Protein AF-K1Q819-F1 (afdb_monomer_lite)

Structure (mmCIF, N/CA/C/O backbone):
data_AF-K1Q819-F1
#
_entry.id   AF-K1Q819-F1
#
loop_
_atom_site.group_PDB
_atom_site.id
_atom_site.type_symbol
_atom_site.label_atom_id
_atom_site.label_alt_id
_atom_site.label_comp_id
_atom_site.label_asym_id
_atom_site.label_entity_id
_atom_site.label_seq_id
_atom_site.pdbx_PDB_ins_code
_atom_site.Cartn_x
_atom_site.Cartn_y
_atom_site.Cartn_z
_atom_site.occupancy
_atom_site.B_iso_or_equiv
_atom_site.auth_seq_id
_atom_site.auth_comp_id
_atom_site.auth_asym_id
_atom_site.auth_atom_id
_atom_site.pdbx_PDB_model_num
ATOM 1 N N . MET A 1 1 ? -21.570 -20.224 3.141 1.00 32.53 1 MET A N 1
ATOM 2 C CA . MET A 1 1 ? -20.366 -19.975 3.961 1.00 32.53 1 MET A CA 1
ATOM 3 C C . MET A 1 1 ? -19.353 -19.250 3.081 1.00 32.53 1 MET A C 1
ATOM 5 O O . MET A 1 1 ? -18.627 -19.887 2.334 1.00 32.53 1 MET A O 1
ATOM 9 N N . SER A 1 2 ? -19.405 -17.920 3.034 1.00 40.06 2 SER A N 1
ATOM 10 C CA . SER A 1 2 ? -18.446 -17.111 2.271 1.00 40.06 2 SER A CA 1
ATOM 11 C C 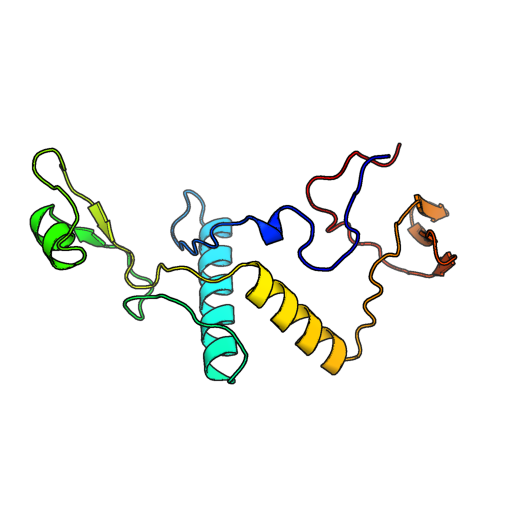. SER A 1 2 ? -17.169 -16.970 3.098 1.00 40.06 2 SER A C 1
ATOM 13 O O . SER A 1 2 ? -17.185 -16.316 4.138 1.00 40.06 2 SER A O 1
ATOM 15 N N . LEU A 1 3 ? -16.089 -17.619 2.665 1.00 41.09 3 LEU A N 1
ATOM 16 C CA . LEU A 1 3 ? -14.753 -17.503 3.254 1.00 41.09 3 LEU A CA 1
ATOM 17 C C . LEU A 1 3 ? -14.183 -16.106 2.959 1.00 41.09 3 LEU A C 1
ATOM 19 O O . LEU A 1 3 ? -13.403 -15.932 2.029 1.00 41.09 3 LEU A O 1
ATOM 23 N N . VAL A 1 4 ? -14.593 -15.093 3.724 1.00 54.72 4 VAL A N 1
ATOM 24 C CA . VAL A 1 4 ? -13.872 -13.814 3.758 1.00 54.72 4 VAL A CA 1
ATOM 25 C C . VAL A 1 4 ? -12.672 -14.012 4.681 1.00 54.72 4 VAL A C 1
ATOM 27 O O . VAL A 1 4 ? -12.824 -14.253 5.878 1.00 54.72 4 VAL A O 1
ATOM 30 N N . CYS A 1 5 ? -11.469 -13.988 4.112 1.00 54.53 5 CYS A N 1
ATOM 31 C CA . CYS A 1 5 ? -10.235 -14.138 4.870 1.00 54.53 5 CYS A CA 1
ATOM 32 C C . CYS A 1 5 ? -9.902 -12.814 5.570 1.00 54.53 5 CYS A C 1
ATOM 34 O O . CYS A 1 5 ? -9.326 -11.916 4.966 1.00 54.53 5 CYS A O 1
ATOM 36 N N . PHE A 1 6 ? -10.236 -12.692 6.855 1.00 72.88 6 PHE A N 1
ATOM 37 C CA . PHE A 1 6 ? -9.864 -11.545 7.698 1.00 72.88 6 PHE A CA 1
ATOM 38 C C . PHE A 1 6 ? -8.376 -11.566 8.111 1.00 72.88 6 PHE A C 1
ATOM 40 O O . PHE A 1 6 ? -8.042 -11.321 9.269 1.00 72.88 6 PHE A O 1
ATOM 47 N N . ARG A 1 7 ? -7.468 -11.917 7.199 1.00 84.44 7 ARG A N 1
ATOM 48 C CA . ARG A 1 7 ? -6.018 -11.808 7.413 1.00 84.44 7 ARG A CA 1
ATOM 49 C C . ARG A 1 7 ? -5.456 -10.600 6.683 1.00 84.44 7 ARG A C 1
ATOM 51 O O . ARG A 1 7 ? -6.023 -10.155 5.682 1.00 84.44 7 ARG A O 1
ATOM 58 N N . LEU A 1 8 ? -4.312 -10.112 7.155 1.00 88.06 8 LEU A N 1
ATOM 59 C CA . LEU A 1 8 ? -3.518 -9.132 6.428 1.00 88.06 8 LEU A CA 1
ATOM 60 C C . LEU A 1 8 ? -3.293 -9.620 5.000 1.00 88.06 8 LEU A C 1
ATOM 62 O O . LEU A 1 8 ? -3.076 -10.807 4.760 1.00 88.06 8 LEU A O 1
ATOM 66 N N . THR A 1 9 ? -3.366 -8.684 4.058 1.00 89.06 9 THR A N 1
ATOM 67 C CA . THR A 1 9 ? -3.268 -8.908 2.608 1.00 89.06 9 THR A CA 1
ATOM 68 C C . THR A 1 9 ? -4.439 -9.663 1.970 1.00 89.06 9 THR A C 1
ATOM 70 O O . THR A 1 9 ? -4.588 -9.553 0.763 1.00 89.06 9 THR A O 1
ATOM 73 N N . GLY A 1 10 ? -5.342 -10.307 2.724 1.00 86.88 10 GLY A N 1
ATOM 74 C CA . GLY A 1 10 ? -6.399 -11.196 2.203 1.00 86.88 10 GLY A CA 1
ATOM 75 C C . GLY A 1 10 ? -7.512 -10.555 1.355 1.00 86.88 10 GLY A C 1
ATOM 76 O O . GLY A 1 10 ? -8.444 -11.252 0.958 1.00 86.88 10 GLY A O 1
ATOM 77 N N . GLY A 1 11 ? -7.436 -9.247 1.096 1.00 88.38 11 GLY A N 1
ATOM 78 C CA . GLY A 1 11 ? -8.312 -8.517 0.178 1.00 88.38 11 GLY A CA 1
ATOM 79 C C . GLY A 1 11 ? -7.701 -8.364 -1.218 1.00 88.38 11 GLY A C 1
ATOM 80 O O . GLY A 1 11 ? -6.941 -9.212 -1.682 1.00 88.38 11 GLY A O 1
ATOM 81 N N . THR A 1 12 ? -7.993 -7.242 -1.883 1.00 90.12 12 THR A N 1
ATOM 82 C CA . THR A 1 12 ? -7.483 -6.975 -3.240 1.00 90.12 12 THR A CA 1
ATOM 83 C C . THR A 1 12 ? -5.963 -6.858 -3.313 1.00 90.12 12 THR A C 1
ATOM 85 O O . THR A 1 12 ? -5.376 -7.101 -4.362 1.00 90.12 12 THR A O 1
ATOM 88 N N . THR A 1 13 ? -5.317 -6.524 -2.194 1.00 91.38 13 THR A N 1
ATOM 89 C CA . THR A 1 13 ? -3.857 -6.469 -2.067 1.00 91.38 13 THR A CA 1
ATOM 90 C C . THR A 1 13 ? -3.192 -7.803 -2.410 1.00 91.38 13 THR A C 1
ATOM 92 O O . THR A 1 13 ? -2.163 -7.783 -3.075 1.00 91.38 13 THR A O 1
ATOM 95 N N . TRP A 1 14 ? -3.772 -8.949 -2.019 1.00 89.06 14 TRP A N 1
ATOM 96 C CA . TRP A 1 14 ? -3.195 -10.278 -2.276 1.00 89.06 14 TRP A CA 1
ATOM 97 C C . TRP A 1 14 ? -2.941 -10.537 -3.760 1.00 89.06 14 TRP A C 1
ATOM 99 O O . TRP A 1 14 ? -1.912 -11.088 -4.135 1.00 89.06 14 TRP A O 1
ATOM 109 N N . HIS A 1 15 ? -3.895 -10.142 -4.602 1.00 88.25 15 HIS A N 1
ATOM 110 C CA . HIS A 1 15 ? -3.881 -10.437 -6.032 1.00 88.25 15 HIS A CA 1
ATOM 111 C C . HIS A 1 15 ? -3.470 -9.227 -6.887 1.00 88.25 15 HIS A C 1
ATOM 113 O O . HIS A 1 15 ? -3.686 -9.227 -8.101 1.00 88.25 15 HIS A O 1
ATOM 119 N N . ALA A 1 16 ? -2.952 -8.158 -6.277 1.00 90.19 16 ALA A N 1
ATOM 120 C CA . ALA A 1 16 ? -2.497 -6.990 -7.015 1.00 90.19 16 ALA A CA 1
ATOM 121 C C . ALA A 1 16 ? -1.160 -7.291 -7.709 1.00 90.19 16 ALA A C 1
ATOM 123 O O . ALA A 1 16 ? -0.222 -7.763 -7.075 1.00 90.19 16 ALA A O 1
ATOM 124 N N . ALA A 1 17 ? -1.057 -6.955 -8.999 1.00 88.69 17 ALA A N 1
ATOM 125 C CA . ALA A 1 17 ? 0.178 -7.119 -9.775 1.00 88.69 17 ALA A CA 1
ATOM 126 C C . ALA A 1 17 ? 1.323 -6.201 -9.302 1.00 88.69 17 ALA A C 1
ATOM 128 O O . ALA A 1 17 ? 2.471 -6.424 -9.666 1.00 88.69 17 ALA A O 1
ATOM 129 N N . GLY A 1 18 ? 1.001 -5.168 -8.512 1.00 89.06 18 GLY A N 1
ATOM 130 C CA . GLY A 1 18 ? 1.988 -4.346 -7.813 1.00 89.06 18 GLY A CA 1
ATOM 131 C C . GLY A 1 18 ? 2.807 -3.406 -8.699 1.00 89.06 18 GLY A C 1
ATOM 132 O O . GLY A 1 18 ? 3.934 -3.061 -8.359 1.00 89.06 18 GLY A O 1
ATOM 133 N N . LEU A 1 19 ? 2.236 -2.972 -9.826 1.00 91.50 19 LEU A N 1
ATOM 134 C CA . LEU A 1 19 ? 2.835 -1.948 -10.681 1.00 91.50 19 LEU A CA 1
ATOM 135 C C . LEU A 1 19 ? 2.857 -0.595 -9.962 1.00 91.50 19 LEU A C 1
ATOM 137 O O . LEU A 1 19 ? 1.821 -0.113 -9.498 1.00 91.50 19 LEU A O 1
ATOM 141 N N . ILE A 1 20 ? 4.030 0.029 -9.924 1.00 90.19 20 ILE A N 1
ATOM 142 C CA . ILE A 1 20 ? 4.255 1.360 -9.366 1.00 90.19 20 ILE A CA 1
ATOM 143 C C . ILE A 1 20 ? 4.624 2.288 -10.513 1.00 90.19 20 ILE A C 1
ATOM 145 O O . ILE A 1 20 ? 5.709 2.193 -11.081 1.00 90.19 20 ILE A O 1
ATOM 149 N N . THR A 1 21 ? 3.697 3.180 -10.850 1.00 89.31 21 THR A N 1
ATOM 150 C CA . THR A 1 21 ? 3.856 4.130 -11.955 1.00 89.31 21 THR A CA 1
ATOM 151 C C . THR A 1 21 ? 3.581 5.546 -11.481 1.00 89.31 21 THR A C 1
ATOM 153 O O . THR A 1 21 ? 2.553 5.775 -10.834 1.00 89.31 21 THR A O 1
ATOM 156 N N . GLN A 1 22 ? 4.444 6.493 -11.823 1.00 87.19 22 GLN A N 1
ATOM 157 C CA . GLN A 1 22 ? 4.415 7.833 -11.231 1.00 87.19 22 GLN A CA 1
ATOM 158 C C . GLN A 1 22 ? 3.493 8.819 -11.951 1.00 87.19 22 GLN A C 1
ATOM 160 O O . GLN A 1 22 ? 2.922 9.697 -11.305 1.00 87.19 22 GLN A O 1
ATOM 165 N N . ALA A 1 23 ? 3.341 8.693 -13.270 1.00 85.81 23 ALA A N 1
ATOM 166 C CA . ALA A 1 23 ? 2.545 9.632 -14.054 1.00 85.81 23 ALA A CA 1
ATOM 167 C C . ALA A 1 23 ? 1.038 9.369 -13.908 1.00 85.81 23 ALA A C 1
ATOM 169 O O . ALA A 1 23 ? 0.560 8.234 -14.043 1.00 85.81 23 ALA A O 1
ATOM 170 N N . ARG A 1 24 ? 0.286 10.437 -13.629 1.00 89.00 24 ARG A N 1
ATOM 171 C CA . ARG A 1 24 ? -1.181 10.467 -13.572 1.00 89.00 24 ARG A CA 1
ATOM 172 C C . ARG A 1 24 ? -1.686 11.738 -14.247 1.00 89.00 24 ARG A C 1
ATOM 174 O O . ARG A 1 24 ? -0.953 12.718 -14.346 1.00 89.00 24 ARG A O 1
ATOM 181 N N . ASP A 1 25 ? -2.951 11.726 -14.654 1.00 88.06 25 ASP A N 1
ATOM 182 C CA . ASP A 1 25 ? -3.575 12.852 -15.361 1.00 88.06 25 ASP A CA 1
ATOM 183 C C . ASP A 1 25 ? -3.743 14.100 -14.471 1.00 88.06 25 ASP A C 1
ATOM 185 O O . ASP A 1 25 ? -3.936 15.207 -14.972 1.00 88.06 25 ASP A O 1
ATOM 189 N N . ASP A 1 26 ? -3.645 13.940 -13.146 1.00 91.25 26 ASP A N 1
ATOM 190 C CA . ASP A 1 26 ? -3.719 15.020 -12.168 1.00 91.25 26 ASP A CA 1
ATOM 191 C C . ASP A 1 26 ? -2.471 15.111 -11.267 1.00 91.25 26 ASP A C 1
ATOM 193 O O . ASP A 1 26 ? -1.793 14.125 -10.947 1.00 91.25 26 ASP A O 1
ATOM 197 N N . LEU A 1 27 ? -2.169 16.341 -10.837 1.00 89.88 27 LEU A N 1
ATOM 198 C CA . LEU A 1 27 ? -1.005 16.642 -10.001 1.00 89.88 27 LEU A CA 1
ATOM 199 C C . LEU A 1 27 ? -1.075 16.007 -8.599 1.00 89.88 27 LEU A C 1
ATOM 201 O O . LEU A 1 27 ? -0.047 15.481 -8.164 1.00 89.88 27 LEU A O 1
ATOM 205 N N . PRO A 1 28 ? -2.206 16.047 -7.862 1.00 94.06 28 PRO A N 1
ATOM 206 C CA . PRO A 1 28 ? -2.299 15.391 -6.559 1.00 94.06 28 PRO A CA 1
ATOM 207 C C . PRO A 1 28 ? -1.980 13.895 -6.603 1.00 94.06 28 PRO A C 1
ATOM 209 O O . PRO A 1 28 ? -1.149 13.433 -5.817 1.00 94.06 28 PRO A O 1
ATOM 212 N N . THR A 1 29 ? -2.568 13.146 -7.536 1.00 91.50 29 THR A N 1
ATOM 213 C CA . THR A 1 29 ? -2.310 11.707 -7.653 1.00 91.50 29 THR A CA 1
ATOM 214 C C . THR A 1 29 ? -0.876 11.453 -8.106 1.00 91.50 29 THR A C 1
ATOM 216 O O . THR A 1 29 ? -0.220 10.579 -7.546 1.00 91.50 29 THR A O 1
ATOM 219 N N . SER A 1 30 ? -0.335 12.252 -9.033 1.00 89.44 30 SER A N 1
ATOM 220 C CA . SER A 1 30 ? 1.076 12.141 -9.438 1.00 89.44 30 SER A CA 1
ATOM 221 C C . SER A 1 30 ? 2.033 12.329 -8.254 1.00 89.44 30 SER A C 1
ATOM 223 O O . SER A 1 30 ? 2.946 11.529 -8.056 1.00 89.44 30 SER A O 1
ATOM 225 N N . LYS A 1 31 ? 1.795 13.340 -7.404 1.00 91.38 31 LYS A N 1
ATOM 226 C CA . LYS A 1 31 ? 2.589 13.563 -6.181 1.00 91.38 31 LYS A CA 1
ATOM 227 C C . LYS A 1 31 ? 2.474 12.401 -5.200 1.00 91.38 31 LYS A C 1
ATOM 229 O O . LYS A 1 31 ? 3.477 12.021 -4.602 1.00 91.38 31 LYS A O 1
ATOM 234 N N . LEU A 1 32 ? 1.277 11.832 -5.044 1.00 94.00 32 LEU A N 1
ATOM 235 C CA . LEU A 1 32 ? 1.071 10.658 -4.199 1.00 94.00 32 LEU A CA 1
ATOM 236 C C . LEU A 1 32 ? 1.872 9.457 -4.716 1.00 94.00 32 LEU A C 1
ATOM 238 O O . LEU A 1 32 ? 2.550 8.809 -3.927 1.00 94.00 32 LEU A O 1
ATOM 242 N N . MET A 1 33 ? 1.852 9.190 -6.026 1.00 91.44 33 MET A N 1
ATOM 243 C CA . MET A 1 33 ? 2.605 8.074 -6.610 1.00 91.44 33 MET A CA 1
ATOM 244 C C . MET A 1 33 ? 4.123 8.269 -6.472 1.00 91.44 33 MET A C 1
ATOM 246 O O . MET A 1 33 ? 4.826 7.327 -6.112 1.00 91.44 33 MET A O 1
ATOM 250 N N . GLN A 1 34 ? 4.628 9.488 -6.701 1.00 89.44 34 GLN A N 1
ATOM 251 C CA . GLN A 1 34 ? 6.046 9.823 -6.501 1.00 89.44 34 GLN A CA 1
ATOM 252 C C . GLN A 1 34 ? 6.471 9.649 -5.038 1.00 89.44 34 GLN A C 1
ATOM 254 O O . GLN A 1 34 ? 7.535 9.096 -4.764 1.00 89.44 34 GLN A O 1
ATOM 259 N N . TYR A 1 35 ? 5.628 10.079 -4.094 1.00 92.56 35 TYR A N 1
ATOM 260 C CA . TYR A 1 35 ? 5.869 9.867 -2.669 1.00 92.56 35 TYR A CA 1
ATOM 261 C C . TYR A 1 35 ? 5.892 8.378 -2.314 1.00 92.56 35 TYR A C 1
ATOM 263 O O . TYR A 1 35 ? 6.834 7.932 -1.666 1.00 92.56 35 TYR A O 1
ATOM 271 N N . SER A 1 36 ? 4.895 7.603 -2.757 1.00 92.25 36 SER A N 1
ATOM 272 C CA . SER A 1 36 ? 4.827 6.161 -2.497 1.00 92.25 36 SER A CA 1
ATOM 273 C C . SER A 1 36 ? 6.050 5.431 -3.034 1.00 92.25 36 SER A C 1
ATOM 275 O O . SER A 1 36 ? 6.623 4.616 -2.321 1.00 92.25 36 SER A O 1
ATOM 277 N N . ARG A 1 37 ? 6.486 5.761 -4.254 1.00 89.62 37 ARG A N 1
ATOM 278 C CA . ARG A 1 37 ? 7.711 5.210 -4.827 1.00 89.62 37 ARG A CA 1
ATOM 279 C C . ARG A 1 37 ? 8.918 5.498 -3.938 1.00 89.62 37 ARG A C 1
ATOM 281 O O . ARG A 1 37 ? 9.595 4.560 -3.537 1.00 89.62 37 ARG A O 1
ATOM 288 N N . LYS A 1 38 ? 9.160 6.775 -3.621 1.00 89.75 38 LYS A N 1
ATOM 289 C CA . LYS A 1 38 ? 10.304 7.174 -2.795 1.00 89.75 38 LYS A CA 1
ATOM 290 C C . LYS A 1 38 ? 10.283 6.467 -1.440 1.00 89.75 38 LYS A C 1
ATOM 292 O O . LYS A 1 38 ? 11.302 5.965 -0.995 1.00 89.75 38 LYS A O 1
ATOM 297 N N . LEU A 1 39 ? 9.109 6.379 -0.815 1.00 92.00 39 LEU A N 1
ATOM 298 C CA . LEU A 1 39 ? 8.936 5.663 0.444 1.00 92.00 39 LEU A CA 1
ATOM 299 C C . LEU A 1 39 ? 9.329 4.184 0.323 1.00 92.00 39 LEU A C 1
ATOM 301 O O . LEU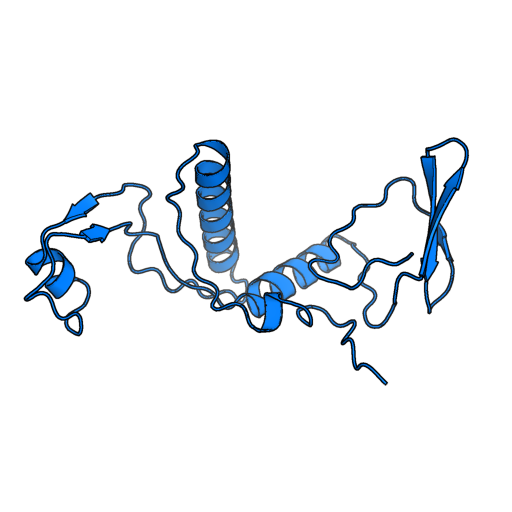 A 1 39 ? 9.954 3.652 1.231 1.00 92.00 39 LEU A O 1
ATOM 305 N N . TYR A 1 40 ? 8.969 3.507 -0.767 1.00 91.81 40 TYR A N 1
ATOM 306 C CA . TYR A 1 40 ? 9.343 2.105 -0.963 1.00 91.81 40 TYR A CA 1
ATOM 307 C C . TYR A 1 40 ? 10.841 1.930 -1.226 1.00 91.81 40 TYR A C 1
ATOM 309 O O . TYR A 1 40 ? 11.419 0.987 -0.695 1.00 91.81 40 TYR A O 1
ATOM 317 N N . GLU A 1 41 ? 11.464 2.847 -1.973 1.00 88.62 41 GLU A N 1
ATOM 318 C CA . GLU A 1 41 ? 12.921 2.881 -2.170 1.00 88.62 41 GLU A CA 1
ATOM 319 C C . GLU A 1 41 ? 13.661 3.091 -0.836 1.00 88.62 41 GLU A C 1
ATOM 321 O O . GLU A 1 41 ? 14.610 2.367 -0.543 1.00 88.62 41 GLU A O 1
ATOM 326 N N . ASP A 1 42 ? 13.196 4.027 -0.001 1.00 90.50 42 ASP A N 1
ATOM 327 C CA . ASP A 1 42 ? 13.779 4.300 1.318 1.00 90.50 42 ASP A CA 1
ATOM 328 C C . ASP A 1 42 ? 13.650 3.068 2.243 1.00 90.50 42 ASP A C 1
ATOM 330 O O . ASP A 1 42 ? 14.611 2.678 2.902 1.00 90.50 42 ASP A O 1
ATOM 334 N N . LEU A 1 43 ? 12.493 2.391 2.246 1.00 91.25 43 LEU A N 1
ATOM 335 C CA . LEU A 1 43 ? 12.285 1.174 3.043 1.00 91.25 43 LEU A CA 1
ATOM 336 C C . LEU A 1 43 ? 13.166 0.001 2.581 1.00 91.25 43 LEU A C 1
ATOM 338 O O . LEU A 1 43 ? 13.685 -0.738 3.416 1.00 91.25 43 LEU A O 1
ATOM 342 N N . GLU A 1 44 ? 13.334 -0.190 1.271 1.00 89.62 44 GLU A N 1
ATOM 343 C CA . GLU A 1 44 ? 14.269 -1.185 0.730 1.00 89.62 44 GLU A CA 1
ATOM 344 C C . GLU A 1 44 ? 15.716 -0.859 1.136 1.00 89.62 44 GLU A C 1
ATOM 346 O O . GLU A 1 44 ? 16.444 -1.746 1.587 1.00 89.62 44 GLU A O 1
ATOM 351 N N . ALA A 1 45 ? 16.117 0.415 1.064 1.00 88.00 45 ALA A N 1
ATOM 352 C CA . ALA A 1 45 ? 17.444 0.869 1.481 1.00 88.00 45 ALA A CA 1
ATOM 353 C C . ALA A 1 45 ? 17.705 0.671 2.987 1.00 88.00 45 ALA A C 1
ATOM 355 O O . ALA A 1 45 ? 18.822 0.318 3.372 1.00 88.00 45 ALA A O 1
ATOM 356 N N . ASP A 1 46 ? 16.675 0.815 3.824 1.00 89.94 46 ASP A N 1
ATOM 357 C CA . ASP A 1 46 ? 16.716 0.540 5.268 1.00 89.94 46 ASP A CA 1
ATOM 358 C C . ASP A 1 46 ? 16.765 -0.969 5.601 1.00 89.94 46 ASP A C 1
ATOM 360 O O . ASP A 1 46 ? 16.735 -1.365 6.771 1.00 89.94 46 ASP A O 1
ATOM 364 N N . GLY A 1 47 ? 16.851 -1.837 4.588 1.00 85.06 47 GLY A N 1
ATOM 365 C CA . GLY A 1 47 ? 16.987 -3.284 4.746 1.00 85.06 47 GLY A CA 1
ATOM 366 C C . GLY A 1 47 ? 15.674 -4.001 5.051 1.00 85.06 47 GLY A C 1
ATOM 367 O O . GLY A 1 47 ? 15.694 -5.141 5.524 1.00 85.06 47 GLY A O 1
ATOM 368 N N . GLN A 1 48 ? 14.529 -3.359 4.802 1.00 89.50 48 GLN A N 1
ATOM 369 C CA . GLN A 1 48 ? 13.238 -4.034 4.882 1.00 89.50 48 GLN A CA 1
ATOM 370 C C . GLN A 1 48 ? 13.101 -5.056 3.752 1.00 89.50 48 GLN A C 1
ATOM 372 O O . GLN A 1 48 ? 13.746 -4.956 2.711 1.00 89.50 48 GLN A O 1
ATOM 377 N N . ASN A 1 49 ? 12.226 -6.045 3.939 1.00 81.38 49 ASN A N 1
ATOM 378 C CA . ASN A 1 49 ? 12.001 -7.106 2.958 1.00 81.38 49 ASN A CA 1
ATOM 379 C C . ASN A 1 49 ? 11.121 -6.625 1.786 1.00 81.38 49 ASN A C 1
ATOM 381 O O . ASN A 1 49 ? 10.024 -7.135 1.562 1.00 81.38 49 ASN A O 1
ATOM 385 N N . LEU A 1 50 ? 11.582 -5.595 1.081 1.00 84.38 50 LEU A N 1
ATOM 386 C CA . LEU A 1 50 ? 11.010 -5.063 -0.149 1.00 84.38 50 LEU A CA 1
ATOM 387 C C . LEU A 1 50 ? 12.068 -5.158 -1.241 1.00 84.38 50 LEU A C 1
ATOM 389 O O . LEU A 1 50 ? 13.239 -4.912 -0.987 1.00 84.38 50 LEU A O 1
ATOM 393 N N . CYS A 1 51 ? 11.649 -5.527 -2.447 1.00 82.06 51 CYS A N 1
ATOM 394 C CA . CYS A 1 51 ? 12.524 -5.553 -3.612 1.00 82.06 51 CYS A CA 1
ATOM 395 C C . CYS A 1 51 ? 11.831 -4.828 -4.758 1.00 82.06 51 CYS A C 1
ATOM 397 O O . CYS A 1 51 ? 10.922 -5.385 -5.388 1.00 82.06 51 CYS A O 1
ATOM 399 N N . MET A 1 52 ? 12.205 -3.572 -4.995 1.00 82.12 52 MET A N 1
ATOM 400 C CA . MET A 1 52 ? 11.637 -2.793 -6.080 1.00 82.12 52 MET A CA 1
ATOM 401 C C . MET A 1 52 ? 12.330 -3.158 -7.388 1.00 82.12 52 MET A C 1
ATOM 403 O O . MET A 1 52 ? 13.492 -2.839 -7.636 1.00 82.12 52 MET A O 1
ATOM 407 N N . LEU A 1 53 ? 11.579 -3.791 -8.286 1.00 77.69 53 LEU A N 1
ATOM 408 C CA . LEU A 1 53 ? 12.030 -4.048 -9.647 1.00 77.69 53 LEU A CA 1
ATOM 409 C C . LEU A 1 53 ? 11.893 -2.761 -10.466 1.00 77.69 53 LEU A C 1
ATOM 411 O O . LEU A 1 53 ? 10.925 -2.586 -11.208 1.00 77.69 53 LEU A O 1
ATOM 415 N N . SER A 1 54 ? 12.855 -1.856 -10.307 1.00 78.25 54 SER A N 1
ATOM 416 C CA . SER A 1 54 ? 13.018 -0.645 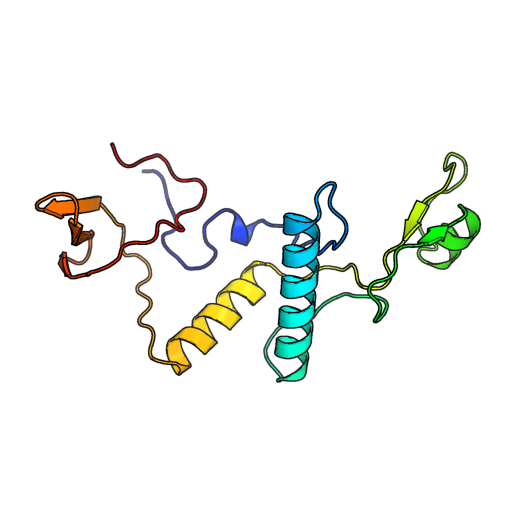-11.115 1.00 78.25 54 SER A CA 1
ATOM 417 C C . SER A 1 54 ? 14.316 -0.720 -11.920 1.00 78.25 54 SER A C 1
ATOM 419 O O . SER A 1 54 ? 15.310 -1.292 -11.473 1.00 78.25 54 SER A O 1
ATOM 421 N N . LYS A 1 55 ? 14.317 -0.160 -13.135 1.00 60.84 55 LYS A N 1
ATOM 422 C CA . LYS A 1 55 ? 15.497 -0.162 -14.017 1.00 60.84 55 LYS A CA 1
ATOM 423 C C . LYS A 1 55 ? 16.365 1.091 -13.877 1.00 60.84 55 LYS A C 1
ATOM 425 O O . LYS A 1 55 ? 17.453 1.105 -14.450 1.00 60.84 55 LYS A O 1
ATOM 430 N N . ALA A 1 56 ? 15.921 2.122 -13.153 1.00 63.41 56 ALA A N 1
ATOM 431 C CA . ALA A 1 56 ? 16.686 3.354 -12.976 1.00 63.41 56 ALA A CA 1
ATOM 432 C C . ALA A 1 56 ? 16.142 4.271 -11.862 1.00 63.41 56 ALA A C 1
ATOM 434 O O . ALA A 1 56 ? 14.953 4.305 -11.553 1.00 63.41 56 ALA A O 1
ATOM 435 N N . ALA A 1 57 ? 17.027 5.091 -11.293 1.00 62.66 57 ALA A N 1
ATOM 436 C CA . ALA A 1 57 ? 16.647 6.221 -10.449 1.00 62.66 57 ALA A CA 1
ATOM 437 C C . ALA A 1 57 ? 16.308 7.435 -11.335 1.00 62.66 57 ALA A C 1
ATOM 439 O O . ALA A 1 57 ? 17.034 7.723 -12.284 1.00 62.66 57 ALA A O 1
ATOM 440 N N . GLY A 1 58 ? 15.216 8.151 -11.044 1.00 63.06 58 GLY A N 1
ATOM 441 C CA . GLY A 1 58 ? 14.826 9.346 -11.807 1.00 63.06 58 GLY A CA 1
ATOM 442 C C . GLY A 1 58 ? 13.317 9.571 -11.882 1.00 63.06 58 GLY A C 1
ATOM 443 O O . GLY A 1 58 ? 12.552 8.613 -11.970 1.00 63.06 58 GLY A O 1
ATOM 444 N N . ASN A 1 59 ? 12.896 10.837 -11.843 1.00 65.31 59 ASN A N 1
ATOM 445 C CA . ASN A 1 59 ? 11.482 11.250 -11.793 1.00 65.31 59 ASN A CA 1
ATOM 446 C C . ASN A 1 59 ? 11.011 11.919 -13.095 1.00 65.31 59 ASN A C 1
ATOM 448 O O . ASN A 1 59 ? 9.896 12.434 -13.159 1.00 65.31 59 ASN A O 1
ATOM 452 N N . GLU A 1 60 ? 11.874 11.953 -14.110 1.00 76.56 60 GLU A N 1
ATOM 453 C CA . GLU A 1 60 ? 11.573 12.551 -15.405 1.00 76.56 60 GLU A CA 1
ATOM 454 C C . GLU A 1 60 ? 10.882 11.547 -16.324 1.00 76.56 60 GLU A C 1
ATOM 456 O O . GLU A 1 60 ? 11.126 10.341 -16.272 1.00 76.56 60 GLU A O 1
ATOM 461 N N . SER A 1 61 ? 9.989 12.063 -17.160 1.00 84.12 61 SER A N 1
ATOM 462 C CA . SER A 1 61 ? 9.289 11.283 -18.168 1.00 84.12 61 SER A CA 1
ATOM 463 C C . SER A 1 61 ? 9.838 11.627 -19.544 1.00 84.12 61 SER A C 1
ATOM 465 O O . SER A 1 61 ? 9.919 12.806 -19.897 1.00 84.12 61 SER A O 1
ATOM 467 N N . HIS A 1 62 ? 10.145 10.612 -20.340 1.00 89.44 62 HIS A N 1
ATOM 468 C CA . HIS A 1 62 ? 10.698 10.777 -21.678 1.00 89.44 62 HIS A CA 1
ATOM 469 C C . HIS A 1 62 ? 9.744 10.177 -22.707 1.00 89.44 62 HIS A C 1
ATOM 471 O O . HIS A 1 62 ? 9.348 9.017 -22.593 1.00 89.44 62 HIS A O 1
ATOM 477 N N . ILE A 1 63 ? 9.390 10.961 -23.725 1.00 93.38 63 ILE A N 1
ATOM 478 C CA . ILE A 1 63 ? 8.835 10.397 -24.956 1.00 93.38 63 ILE A CA 1
ATOM 479 C C . ILE A 1 63 ? 10.008 9.824 -25.737 1.00 93.38 63 ILE A C 1
ATOM 481 O O . ILE A 1 63 ? 10.959 10.545 -26.035 1.00 93.38 63 ILE A O 1
ATOM 485 N N . ILE A 1 64 ? 9.944 8.533 -26.025 1.00 94.94 64 ILE A N 1
ATOM 486 C CA . ILE A 1 64 ? 11.007 7.791 -26.690 1.00 94.94 64 ILE A CA 1
ATOM 487 C C . ILE A 1 64 ? 10.502 7.178 -27.991 1.00 94.94 64 ILE A C 1
ATOM 489 O O . ILE A 1 64 ? 9.319 6.862 -28.160 1.00 94.94 64 ILE A O 1
ATOM 493 N N . THR A 1 65 ? 11.431 6.999 -28.914 1.00 97.12 65 THR A N 1
ATOM 494 C CA . THR A 1 65 ? 11.210 6.331 -30.189 1.00 97.12 65 THR A CA 1
ATOM 495 C C . THR A 1 65 ? 10.980 4.828 -29.997 1.00 97.12 65 THR A C 1
ATOM 497 O O . THR A 1 65 ? 11.416 4.237 -28.999 1.00 97.12 65 THR A O 1
ATOM 500 N N . PRO A 1 66 ? 10.366 4.152 -30.982 1.00 97.12 66 PRO A N 1
ATOM 501 C CA . PRO A 1 66 ? 10.217 2.699 -30.950 1.00 97.12 66 PRO A CA 1
ATOM 502 C C . PRO A 1 66 ? 11.553 1.947 -30.810 1.00 97.12 66 PRO A C 1
ATOM 504 O O . PRO A 1 66 ? 11.640 0.954 -30.088 1.00 97.12 66 PRO A O 1
ATOM 507 N N . GLN A 1 67 ? 12.630 2.444 -31.429 1.00 95.81 67 GLN A N 1
ATOM 508 C CA . GLN A 1 67 ? 13.953 1.815 -31.354 1.00 95.81 67 GLN A CA 1
ATOM 509 C C . GLN A 1 67 ? 14.603 1.957 -29.966 1.00 95.81 67 GLN A C 1
ATOM 511 O O . GLN A 1 67 ? 15.265 1.031 -29.483 1.00 95.81 67 GLN A O 1
ATOM 516 N N . GLU A 1 68 ? 14.389 3.085 -29.289 1.00 95.06 68 GLU A N 1
ATOM 517 C CA . GLU A 1 68 ? 14.802 3.269 -27.892 1.00 95.06 68 GLU A CA 1
ATOM 518 C C . GLU A 1 68 ? 14.012 2.333 -26.968 1.00 95.06 68 GLU A C 1
ATOM 520 O O . GLU A 1 68 ? 14.603 1.656 -26.124 1.00 95.06 68 GLU A O 1
ATOM 525 N N . ALA A 1 69 ? 12.700 2.185 -27.186 1.00 94.31 69 ALA A N 1
ATOM 526 C CA . ALA A 1 69 ? 11.872 1.245 -26.429 1.00 94.31 69 ALA A CA 1
ATOM 527 C C . ALA A 1 69 ? 12.339 -0.212 -26.616 1.00 94.31 69 ALA A C 1
ATOM 529 O O . ALA A 1 69 ? 12.450 -0.964 -25.643 1.00 94.31 69 ALA A O 1
ATOM 530 N N . LYS A 1 70 ? 12.700 -0.595 -27.849 1.00 95.75 70 LYS A N 1
ATOM 531 C CA . LYS A 1 70 ? 13.305 -1.899 -28.167 1.00 95.75 70 LYS A CA 1
ATOM 532 C C . LYS A 1 70 ? 14.635 -2.112 -27.443 1.00 95.75 70 LYS A C 1
ATOM 534 O O . LYS A 1 70 ? 14.915 -3.222 -27.001 1.00 95.75 70 LYS A O 1
ATOM 539 N N . SER A 1 71 ? 15.439 -1.061 -27.295 1.00 94.69 71 SER A N 1
ATOM 540 C CA . SER A 1 71 ? 16.713 -1.119 -26.566 1.00 94.69 71 SER A CA 1
ATOM 541 C C . SER A 1 71 ? 16.501 -1.357 -25.064 1.00 94.69 71 SER A C 1
ATOM 543 O O . SER A 1 71 ? 17.226 -2.144 -24.458 1.00 94.69 71 SER A O 1
ATOM 545 N N . LEU A 1 72 ? 15.467 -0.751 -24.467 1.00 90.75 72 LEU A N 1
ATOM 5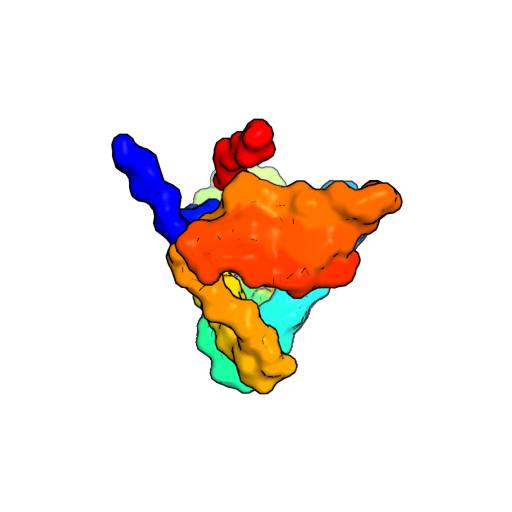46 C CA . LEU A 1 72 ? 15.097 -0.943 -23.053 1.00 90.75 72 LEU A CA 1
ATOM 547 C C . LEU A 1 72 ? 14.450 -2.312 -22.771 1.00 90.75 72 LEU A C 1
ATOM 549 O O . LEU A 1 72 ? 14.616 -2.886 -21.683 1.00 90.75 72 LEU A O 1
ATOM 553 N N . CYS A 1 73 ? 13.684 -2.827 -23.733 1.00 91.69 73 CYS A N 1
ATOM 554 C CA . CYS A 1 73 ? 13.027 -4.127 -23.673 1.00 91.69 73 CYS A CA 1
ATOM 555 C C . CYS A 1 73 ? 13.189 -4.868 -25.013 1.00 91.69 73 CYS A C 1
ATOM 557 O O . CYS A 1 73 ? 12.322 -4.764 -25.884 1.00 91.69 73 CYS A O 1
ATOM 559 N N . PRO A 1 74 ? 14.255 -5.680 -25.182 1.00 94.75 74 PRO A N 1
ATOM 560 C CA . PRO A 1 74 ? 14.527 -6.383 -26.442 1.00 94.75 74 PRO A CA 1
ATOM 561 C C . PRO A 1 74 ? 13.404 -7.321 -26.910 1.00 94.75 74 PRO A C 1
ATOM 563 O O . PRO A 1 74 ? 13.298 -7.623 -28.100 1.00 94.75 74 PRO A O 1
ATOM 566 N N . LEU A 1 75 ? 12.536 -7.761 -25.993 1.00 95.69 75 LEU A N 1
ATOM 567 C CA . LEU A 1 75 ? 11.382 -8.616 -26.286 1.00 95.69 75 LEU A CA 1
ATOM 568 C C . LEU A 1 75 ? 10.182 -7.853 -26.876 1.00 95.69 75 LEU A C 1
ATOM 570 O O . LEU A 1 75 ? 9.294 -8.482 -27.447 1.00 95.69 75 LEU A O 1
ATOM 574 N N . LEU A 1 76 ? 10.148 -6.521 -26.773 1.00 94.94 76 LEU A N 1
ATOM 575 C CA . LEU A 1 76 ? 9.051 -5.691 -27.272 1.00 94.94 76 LEU A CA 1
ATOM 576 C C . LEU A 1 76 ? 8.998 -5.729 -28.806 1.00 94.94 76 LEU A C 1
ATOM 578 O O . LEU A 1 76 ? 10.013 -5.510 -29.462 1.00 94.94 76 LEU A O 1
ATOM 582 N N . LYS A 1 77 ? 7.839 -6.005 -29.407 1.00 96.31 77 LYS A N 1
ATOM 583 C CA . LYS A 1 77 ? 7.635 -5.781 -30.849 1.00 96.31 77 LYS A CA 1
ATOM 584 C C . LYS A 1 77 ? 7.347 -4.301 -31.080 1.00 96.31 77 LYS A C 1
ATOM 586 O O . LYS A 1 77 ? 6.654 -3.699 -30.270 1.00 96.31 77 LYS A O 1
ATOM 591 N N . VAL A 1 78 ? 7.923 -3.730 -32.135 1.00 97.19 78 VAL A N 1
ATOM 592 C CA . VAL A 1 78 ? 7.904 -2.276 -32.369 1.00 97.19 78 VAL A CA 1
ATOM 593 C C . VAL A 1 78 ? 7.467 -1.896 -33.782 1.00 97.19 78 VAL A C 1
ATOM 595 O O . VAL A 1 78 ? 7.489 -0.720 -34.120 1.00 97.19 78 VAL A O 1
ATOM 598 N N . ASP A 1 79 ? 7.072 -2.877 -34.598 1.00 96.38 79 ASP A N 1
ATOM 599 C CA . ASP A 1 79 ? 6.742 -2.680 -36.015 1.00 96.38 79 ASP A CA 1
ATOM 600 C C . ASP A 1 79 ? 5.485 -1.809 -36.211 1.00 96.38 79 ASP A C 1
ATOM 602 O O . ASP A 1 79 ? 5.334 -1.165 -37.245 1.00 96.38 79 ASP A O 1
ATOM 606 N N . ASP A 1 80 ? 4.595 -1.785 -35.216 1.00 96.12 80 ASP A N 1
ATOM 607 C CA . ASP A 1 80 ? 3.331 -1.043 -35.170 1.00 96.12 80 ASP A CA 1
ATOM 608 C C . ASP A 1 80 ? 3.310 0.054 -34.087 1.00 96.12 80 ASP A C 1
ATOM 610 O O . ASP A 1 80 ? 2.254 0.606 -33.773 1.00 96.12 80 ASP A O 1
ATOM 614 N N . LEU A 1 81 ? 4.465 0.368 -33.490 1.00 95.62 81 LEU A N 1
ATOM 615 C CA . LEU A 1 81 ? 4.577 1.343 -32.410 1.00 95.62 81 LEU A CA 1
ATOM 616 C C . LEU A 1 81 ? 4.928 2.730 -32.966 1.00 95.62 81 LEU A C 1
ATOM 618 O O . LEU A 1 81 ? 5.964 2.899 -33.598 1.00 95.62 81 LEU A O 1
ATOM 622 N N . GLU A 1 82 ? 4.118 3.741 -32.653 1.00 95.38 82 GLU A N 1
ATOM 623 C CA . GLU A 1 82 ? 4.396 5.145 -33.020 1.00 95.38 82 GLU A CA 1
ATOM 624 C C . GLU A 1 82 ? 5.420 5.809 -32.077 1.00 95.38 82 GLU A C 1
ATOM 626 O O . GLU A 1 82 ? 6.185 6.693 -32.461 1.00 95.38 82 GLU A O 1
ATOM 631 N N . GLY A 1 83 ? 5.455 5.373 -30.818 1.00 92.88 83 GLY A N 1
ATOM 632 C CA . GLY A 1 83 ? 6.347 5.875 -29.775 1.00 92.88 83 GLY A CA 1
ATOM 633 C C . GLY A 1 83 ? 5.970 5.311 -28.408 1.00 92.88 83 GLY A C 1
ATOM 634 O O . GLY A 1 83 ? 4.984 4.585 -28.278 1.00 92.88 83 GLY A O 1
ATOM 635 N N . ALA A 1 84 ? 6.744 5.634 -27.376 1.00 93.69 84 ALA A N 1
ATOM 636 C CA . ALA A 1 84 ? 6.454 5.205 -26.010 1.00 93.69 84 ALA A CA 1
ATOM 637 C C . ALA A 1 84 ? 6.749 6.302 -24.984 1.00 93.69 84 ALA A C 1
ATOM 639 O O . ALA A 1 84 ? 7.571 7.188 -25.209 1.00 93.69 84 ALA A O 1
ATOM 640 N N . LEU A 1 85 ? 6.082 6.212 -23.834 1.00 92.31 85 LEU A N 1
ATOM 641 C CA . LEU A 1 85 ? 6.418 6.974 -22.638 1.00 92.31 85 LEU A CA 1
ATOM 642 C C . LEU A 1 85 ? 7.294 6.100 -21.742 1.00 92.31 85 LEU A C 1
ATOM 644 O O . LEU A 1 85 ? 6.877 5.016 -21.332 1.00 92.31 85 LEU A O 1
ATOM 648 N N . TRP A 1 86 ? 8.490 6.578 -21.422 1.00 90.75 86 TRP A N 1
ATOM 649 C CA . TRP A 1 86 ? 9.394 5.920 -20.492 1.00 90.75 86 TRP A CA 1
ATOM 650 C C . TRP A 1 86 ? 9.592 6.763 -19.240 1.00 90.75 86 TRP A C 1
ATOM 652 O O . TRP A 1 86 ? 9.891 7.955 -19.310 1.00 90.75 86 TRP A O 1
ATOM 662 N N . ILE A 1 87 ? 9.430 6.115 -18.090 1.00 89.69 87 ILE A N 1
ATOM 663 C CA . ILE A 1 87 ? 9.655 6.700 -16.774 1.00 89.69 87 ILE A CA 1
ATOM 664 C C . ILE A 1 87 ? 10.679 5.791 -16.083 1.00 89.69 87 ILE A C 1
ATOM 666 O O . ILE A 1 87 ? 10.325 4.670 -15.713 1.00 89.69 87 ILE A O 1
ATOM 670 N N . PRO A 1 88 ? 11.951 6.215 -15.951 1.00 84.50 88 PRO A N 1
ATOM 671 C CA . PRO A 1 88 ? 13.057 5.351 -15.526 1.00 84.50 88 PRO A CA 1
ATOM 672 C C . PRO A 1 88 ? 12.805 4.644 -14.191 1.00 84.50 88 PRO A C 1
ATOM 674 O O . PRO A 1 88 ? 13.232 3.510 -13.990 1.00 84.50 88 PRO A O 1
ATOM 677 N N . GLY A 1 89 ? 12.084 5.328 -13.309 1.00 83.12 89 GLY A N 1
ATOM 678 C CA . GLY A 1 89 ? 11.779 4.875 -11.970 1.00 83.12 89 GLY A CA 1
ATOM 679 C C . GLY A 1 89 ? 10.456 4.168 -11.749 1.00 83.12 89 GLY A C 1
ATOM 680 O O . GLY A 1 89 ? 10.131 3.837 -10.610 1.00 83.12 89 GLY A O 1
ATOM 681 N N . ASP A 1 90 ? 9.682 3.965 -12.807 1.00 89.38 90 ASP A N 1
ATOM 682 C CA . ASP A 1 90 ? 8.527 3.086 -12.725 1.00 89.38 90 ASP A CA 1
ATOM 683 C C . ASP A 1 90 ? 8.996 1.631 -12.623 1.00 89.38 90 ASP A C 1
ATOM 685 O O . ASP A 1 90 ? 10.028 1.234 -13.174 1.00 89.38 90 ASP A O 1
ATOM 689 N N . GLY A 1 91 ? 8.234 0.823 -11.898 1.00 89.81 91 GLY A N 1
ATOM 690 C CA . GLY A 1 91 ? 8.647 -0.534 -11.578 1.00 89.81 91 GLY A CA 1
ATOM 691 C C . GLY A 1 91 ? 7.523 -1.383 -11.018 1.00 89.81 91 GLY A C 1
ATOM 692 O O . GLY A 1 91 ? 6.338 -1.073 -11.167 1.00 89.81 91 GLY A O 1
ATOM 693 N N . ALA A 1 92 ? 7.903 -2.472 -10.366 1.00 90.75 92 ALA A N 1
ATOM 694 C CA . ALA A 1 92 ? 6.965 -3.361 -9.702 1.00 90.75 92 ALA A CA 1
ATOM 695 C C . ALA A 1 92 ? 7.485 -3.807 -8.336 1.00 90.75 92 ALA A C 1
ATOM 697 O O . ALA A 1 92 ? 8.689 -3.942 -8.125 1.00 90.75 92 ALA A O 1
ATOM 698 N N . LEU A 1 93 ? 6.547 -4.058 -7.430 1.00 91.75 93 LEU A N 1
ATOM 699 C CA . LEU A 1 93 ? 6.757 -4.614 -6.097 1.00 91.75 93 LEU A CA 1
ATOM 700 C C . LEU A 1 93 ? 5.699 -5.685 -5.838 1.00 91.75 93 LEU A C 1
ATOM 702 O O . LEU A 1 93 ? 4.624 -5.674 -6.432 1.00 91.75 93 LEU A O 1
ATOM 706 N N . THR A 1 94 ? 5.947 -6.573 -4.886 1.00 91.31 94 THR A N 1
ATOM 707 C CA . THR A 1 94 ? 4.909 -7.481 -4.393 1.00 91.31 94 THR A CA 1
ATOM 708 C C . THR A 1 94 ? 4.028 -6.733 -3.392 1.00 91.31 94 THR A C 1
ATOM 710 O O . THR A 1 94 ? 4.460 -6.400 -2.289 1.00 91.31 94 THR A O 1
ATOM 713 N N . ALA A 1 95 ? 2.772 -6.454 -3.750 1.00 91.38 95 ALA A N 1
ATOM 714 C CA . ALA A 1 95 ? 1.860 -5.693 -2.887 1.00 91.38 95 ALA A CA 1
ATOM 715 C C . ALA A 1 95 ? 1.631 -6.324 -1.490 1.00 91.38 95 ALA A C 1
ATOM 717 O O . ALA A 1 95 ? 1.570 -5.572 -0.510 1.00 91.38 95 ALA A O 1
ATOM 718 N N . PRO A 1 96 ? 1.539 -7.664 -1.344 1.00 91.19 96 PRO A N 1
ATOM 719 C CA . PRO A 1 96 ? 1.551 -8.311 -0.033 1.00 91.19 96 PRO A CA 1
ATOM 720 C C . PRO A 1 96 ? 2.772 -7.969 0.824 1.00 91.19 96 PRO A C 1
ATOM 722 O O . PRO A 1 96 ? 2.600 -7.659 2.001 1.00 91.19 96 PRO A O 1
ATOM 725 N N . ASP A 1 97 ? 3.972 -7.965 0.242 1.00 91.81 97 ASP A N 1
ATOM 726 C CA . ASP A 1 97 ? 5.217 -7.708 0.975 1.00 91.81 97 ASP A CA 1
ATOM 727 C C . ASP A 1 97 ? 5.247 -6.271 1.500 1.00 91.81 97 ASP A C 1
ATOM 729 O O . ASP A 1 97 ? 5.542 -6.048 2.670 1.00 91.81 97 ASP A O 1
ATOM 733 N N . VAL A 1 98 ? 4.802 -5.302 0.690 1.00 93.12 98 VAL A N 1
ATOM 734 C CA . VAL A 1 98 ? 4.620 -3.903 1.118 1.00 93.12 98 VAL A CA 1
ATOM 735 C C . VAL A 1 98 ? 3.709 -3.812 2.344 1.00 93.12 98 VAL A C 1
ATOM 737 O O . VAL A 1 98 ? 4.066 -3.201 3.353 1.00 93.12 98 VAL A O 1
ATOM 740 N N . ALA A 1 99 ? 2.535 -4.442 2.290 1.00 93.31 99 ALA A N 1
ATOM 741 C CA . ALA A 1 99 ? 1.577 -4.405 3.391 1.00 93.31 99 ALA A CA 1
ATOM 742 C C . ALA A 1 99 ? 2.100 -5.098 4.662 1.00 93.31 99 ALA A C 1
ATOM 744 O O . ALA A 1 99 ? 1.848 -4.619 5.770 1.00 93.31 99 ALA A O 1
ATOM 745 N N . LEU A 1 100 ? 2.825 -6.209 4.519 1.00 93.69 100 LEU A N 1
ATOM 746 C CA . LEU A 1 100 ? 3.415 -6.938 5.642 1.00 93.69 100 LEU A CA 1
ATOM 747 C C . LEU A 1 100 ? 4.573 -6.163 6.278 1.00 93.69 100 LEU A C 1
ATOM 749 O O . LEU A 1 100 ? 4.632 -6.092 7.506 1.00 93.69 100 LEU A O 1
ATOM 753 N N . THR A 1 101 ? 5.422 -5.524 5.473 1.00 95.06 101 THR A N 1
ATOM 754 C CA . THR A 1 101 ? 6.484 -4.628 5.948 1.00 95.06 101 THR A CA 1
ATOM 755 C C . THR A 1 101 ? 5.896 -3.480 6.764 1.00 95.06 101 THR A C 1
ATOM 757 O O . THR A 1 101 ? 6.278 -3.293 7.918 1.00 95.06 101 THR A O 1
ATOM 760 N N . PHE A 1 102 ? 4.877 -2.779 6.249 1.00 95.56 102 PHE A N 1
ATOM 761 C CA . PHE A 1 102 ? 4.197 -1.738 7.030 1.00 95.56 102 PHE A CA 1
ATOM 762 C C . PHE A 1 102 ? 3.571 -2.274 8.317 1.00 95.56 102 PHE A C 1
ATOM 764 O O . PHE A 1 102 ? 3.634 -1.611 9.349 1.00 95.56 102 PHE A O 1
ATOM 771 N N . ALA A 1 103 ? 2.974 -3.467 8.283 1.00 95.50 103 ALA A N 1
ATOM 772 C CA . ALA A 1 103 ? 2.397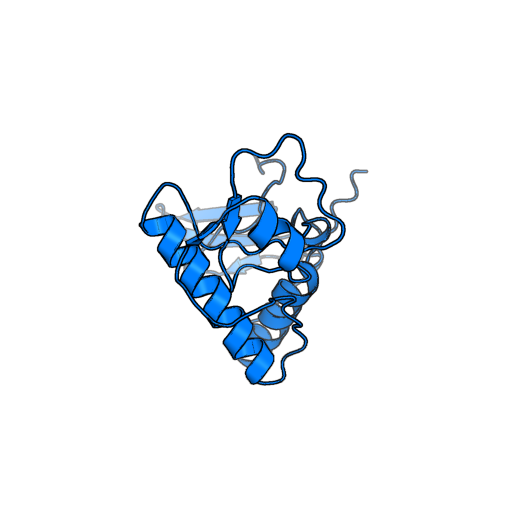 -4.079 9.472 1.00 95.50 103 ALA A CA 1
ATOM 773 C C . ALA A 1 103 ? 3.459 -4.422 10.531 1.00 95.50 103 ALA A C 1
ATOM 775 O O . ALA A 1 103 ? 3.177 -4.278 11.722 1.00 95.50 103 ALA A O 1
ATOM 776 N N . SER A 1 104 ? 4.655 -4.862 10.123 1.00 94.50 104 SER A N 1
ATOM 777 C CA . SER A 1 104 ? 5.780 -5.107 11.037 1.00 94.50 104 SER A CA 1
ATOM 778 C C . SER A 1 104 ? 6.251 -3.808 11.677 1.00 94.50 104 SER A C 1
ATOM 780 O O . SER A 1 104 ? 6.213 -3.680 12.899 1.00 94.50 104 SER A O 1
ATOM 782 N N . LEU A 1 105 ? 6.567 -2.806 10.855 1.00 95.38 105 LEU A N 1
ATOM 783 C CA . LEU A 1 105 ? 7.052 -1.507 11.322 1.00 95.38 105 LEU A CA 1
ATOM 784 C C . LEU A 1 105 ? 6.033 -0.813 12.232 1.00 95.38 105 LEU A C 1
ATOM 786 O O . LEU A 1 105 ? 6.381 -0.300 13.291 1.00 95.38 105 LEU A O 1
ATOM 790 N N . ALA A 1 106 ? 4.744 -0.865 11.888 1.00 96.50 106 ALA A N 1
ATOM 791 C CA . ALA A 1 106 ? 3.694 -0.314 12.739 1.00 96.50 106 ALA A CA 1
ATOM 792 C C . ALA A 1 106 ? 3.640 -1.010 14.111 1.00 96.50 106 ALA A C 1
ATOM 794 O O . ALA A 1 106 ? 3.456 -0.338 15.126 1.00 96.50 106 ALA A O 1
ATOM 795 N N . LYS A 1 107 ? 3.817 -2.339 14.165 1.00 96.44 107 LYS A N 1
ATOM 796 C CA . LYS A 1 107 ? 3.884 -3.084 15.434 1.00 96.44 107 LYS A CA 1
ATOM 797 C C . LYS A 1 107 ? 5.108 -2.700 16.258 1.00 96.44 107 LYS A C 1
ATOM 799 O O . LYS A 1 107 ? 4.976 -2.530 17.467 1.00 96.44 107 LYS A O 1
ATOM 804 N N . GLU A 1 108 ? 6.264 -2.534 15.623 1.00 96.12 108 GLU A N 1
ATOM 805 C CA . GLU A 1 108 ? 7.494 -2.058 16.274 1.00 96.12 108 GLU A CA 1
ATOM 806 C C . GLU A 1 108 ? 7.310 -0.654 16.867 1.00 96.12 108 GLU A C 1
ATOM 808 O O . GLU A 1 108 ? 7.782 -0.373 17.967 1.00 96.12 108 GLU A O 1
ATOM 813 N N . MET A 1 109 ? 6.518 0.192 16.203 1.00 97.25 109 MET A N 1
ATOM 814 C CA . MET A 1 109 ? 6.105 1.511 16.697 1.00 97.25 109 MET A CA 1
ATOM 815 C C . MET A 1 109 ? 4.969 1.464 17.742 1.00 97.25 109 MET A C 1
ATOM 817 O O . MET A 1 109 ? 4.488 2.509 18.180 1.00 97.25 109 MET A O 1
ATOM 821 N N . GLY A 1 110 ? 4.527 0.274 18.163 1.00 97.88 110 GLY A N 1
ATOM 822 C CA . GLY A 1 110 ? 3.543 0.075 19.233 1.00 97.88 110 GLY A CA 1
ATOM 823 C C . GLY A 1 110 ? 2.091 -0.107 18.776 1.00 97.88 110 GLY A C 1
ATOM 824 O O . GLY A 1 110 ? 1.197 -0.229 19.621 1.00 97.88 110 GLY A O 1
ATOM 825 N N . ALA A 1 111 ? 1.820 -0.157 17.469 1.00 97.44 111 ALA A N 1
ATOM 826 C CA . ALA A 1 111 ? 0.481 -0.448 16.967 1.00 97.44 111 ALA A CA 1
ATOM 827 C C . ALA A 1 111 ? 0.071 -1.899 17.279 1.00 97.44 111 ALA A C 1
ATOM 829 O O . ALA A 1 111 ? 0.864 -2.838 17.198 1.00 97.44 111 ALA A O 1
ATOM 830 N N . LYS A 1 112 ? -1.211 -2.106 17.593 1.00 96.56 112 LYS A N 1
ATOM 831 C CA . LYS A 1 112 ? -1.786 -3.443 17.803 1.00 96.56 112 LYS A CA 1
ATOM 832 C C . LYS A 1 112 ? -2.567 -3.858 16.563 1.00 96.56 112 LYS A C 1
ATOM 834 O O . LYS A 1 112 ? -3.475 -3.147 16.144 1.00 96.56 112 LYS A O 1
ATOM 839 N N . ILE A 1 113 ? -2.233 -5.018 16.001 1.00 95.56 113 ILE A N 1
ATOM 840 C CA . ILE A 1 113 ? -2.917 -5.580 14.830 1.00 95.56 113 ILE A CA 1
ATOM 841 C C . ILE A 1 113 ? -3.624 -6.868 15.238 1.00 95.56 113 ILE A C 1
ATOM 843 O O . ILE A 1 113 ? -2.980 -7.807 15.709 1.00 95.56 113 ILE A O 1
ATOM 847 N N . PHE A 1 114 ? -4.935 -6.910 15.014 1.00 94.44 114 PHE A N 1
ATOM 848 C CA . PHE A 1 114 ? -5.786 -8.060 15.298 1.00 94.44 114 PHE A CA 1
ATOM 849 C C . PHE A 1 114 ? -6.310 -8.644 13.984 1.00 94.44 114 PHE A C 1
ATOM 851 O O . PHE A 1 114 ? -7.173 -8.065 13.330 1.00 94.44 114 PHE A O 1
ATOM 858 N N . GLU A 1 115 ? -5.769 -9.789 13.576 1.00 92.75 115 GLU A N 1
ATOM 859 C CA . GLU A 1 115 ? -6.308 -10.555 12.449 1.00 92.75 115 GLU A CA 1
ATOM 860 C C . GLU A 1 115 ? -7.474 -11.435 12.904 1.00 92.75 115 GLU A C 1
ATOM 862 O O . GLU A 1 115 ? -7.574 -11.801 14.074 1.00 92.75 115 GLU A O 1
ATOM 867 N N . ARG A 1 116 ? -8.327 -11.840 11.961 1.00 91.50 116 ARG A N 1
ATOM 868 C CA . ARG A 1 116 ? -9.524 -12.663 12.206 1.00 91.50 116 ARG A CA 1
ATOM 869 C C . ARG A 1 116 ? -10.523 -12.018 13.167 1.00 91.50 116 ARG A C 1
ATOM 871 O O . ARG A 1 116 ? -11.326 -12.716 13.777 1.00 91.50 116 ARG A O 1
ATOM 878 N N . VAL A 1 117 ? -10.492 -10.690 13.248 1.00 93.00 117 VAL A N 1
ATOM 879 C CA . VAL A 1 117 ? -11.443 -9.871 13.994 1.00 93.00 117 VAL A CA 1
ATOM 880 C C . VAL A 1 117 ? -12.254 -9.063 12.990 1.00 93.00 117 VAL A C 1
ATOM 882 O O . VAL A 1 117 ? -11.732 -8.161 12.337 1.00 93.00 117 VAL A O 1
ATOM 885 N N . GLY A 1 118 ? -13.520 -9.438 12.822 1.00 91.00 118 GLY A N 1
ATOM 886 C CA . GLY A 1 118 ? -14.450 -8.727 11.950 1.00 91.00 118 GLY A CA 1
ATOM 887 C C . GLY A 1 118 ? -15.083 -7.554 12.687 1.00 91.00 118 GLY A C 1
ATOM 888 O O . GLY A 1 118 ? -15.473 -7.703 13.842 1.00 91.00 118 GLY A O 1
ATOM 889 N N . VAL A 1 119 ? -15.198 -6.404 12.022 1.00 92.81 119 VAL A N 1
ATOM 890 C CA . VAL A 1 119 ? -16.019 -5.283 12.498 1.00 92.81 119 VAL A CA 1
ATOM 891 C C . VAL A 1 119 ? -17.475 -5.568 12.144 1.00 92.81 119 VAL A C 1
ATOM 893 O O . VAL A 1 119 ? -17.780 -5.803 10.977 1.00 92.81 119 VAL A O 1
ATOM 896 N N . GLU A 1 120 ? -18.354 -5.543 13.142 1.00 92.75 120 GLU A N 1
ATOM 897 C CA . GLU A 1 120 ? -19.792 -5.796 12.985 1.00 92.75 120 GLU A CA 1
ATOM 898 C C . GLU A 1 120 ? -20.580 -4.485 12.957 1.00 92.75 120 GLU A C 1
ATOM 900 O O . GLU A 1 120 ? -21.448 -4.300 12.105 1.00 92.75 120 GLU A O 1
ATOM 905 N N . SER A 1 121 ? -20.245 -3.545 13.848 1.00 93.88 121 SER A N 1
ATOM 906 C CA . SER A 1 121 ? -20.894 -2.236 13.910 1.00 93.88 121 SER A CA 1
ATOM 907 C C . SER A 1 121 ? -19.932 -1.136 14.378 1.00 93.88 121 SER A C 1
ATOM 909 O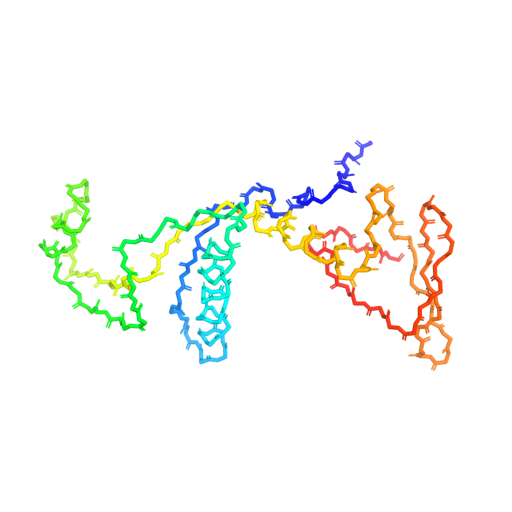 O . SER A 1 121 ? -18.975 -1.376 15.118 1.00 93.88 121 SER A O 1
ATOM 911 N N . VAL A 1 122 ? -20.182 0.100 13.936 1.00 95.19 122 VAL A N 1
ATOM 912 C CA . VAL A 1 122 ? -19.467 1.299 14.398 1.00 95.19 122 VAL A CA 1
ATOM 913 C C . VAL A 1 122 ? -20.461 2.171 15.151 1.00 95.19 122 VAL A C 1
ATOM 915 O O . VAL A 1 122 ? -21.402 2.704 14.561 1.00 95.19 122 VAL A O 1
ATOM 918 N N . VAL A 1 123 ? -20.261 2.331 16.458 1.00 96.56 123 VAL A N 1
ATOM 919 C CA . VAL A 1 123 ? -21.243 2.970 17.337 1.00 96.56 123 VAL A CA 1
ATOM 920 C C . VAL A 1 123 ? -20.852 4.414 17.619 1.00 96.56 123 VAL A C 1
ATOM 922 O O . VAL A 1 123 ? -19.848 4.703 18.281 1.00 96.56 123 VAL A O 1
ATOM 925 N N . ALA A 1 124 ? -21.701 5.338 17.169 1.00 95.88 124 ALA A N 1
ATOM 926 C CA . ALA A 1 124 ? -21.545 6.769 17.394 1.00 95.88 124 ALA A CA 1
ATOM 927 C C . ALA A 1 124 ? -22.559 7.310 18.412 1.00 95.88 124 ALA A C 1
ATOM 929 O O . ALA A 1 124 ? -23.750 7.004 18.366 1.00 95.88 124 ALA A O 1
ATOM 930 N N . LYS A 1 125 ? -22.098 8.185 19.307 1.00 92.75 125 LYS A N 1
ATOM 931 C CA . LYS A 1 125 ? -22.930 8.949 20.245 1.00 92.75 125 LYS A CA 1
ATOM 932 C C . LYS A 1 125 ? -22.791 10.425 19.914 1.00 92.75 125 LYS A C 1
ATOM 934 O O . LYS A 1 125 ? -21.684 10.939 19.824 1.00 92.75 125 LYS A O 1
ATOM 939 N N . ARG A 1 126 ? -23.915 11.125 19.723 1.00 92.25 126 ARG A N 1
ATOM 940 C CA . ARG A 1 126 ? -23.924 12.563 19.373 1.00 92.25 126 ARG A CA 1
ATOM 941 C C . ARG A 1 126 ? -23.014 12.894 18.172 1.00 92.25 126 ARG A C 1
ATOM 943 O O . ARG A 1 126 ? -22.339 13.913 18.175 1.00 92.25 126 ARG A O 1
ATOM 950 N N . ARG A 1 127 ? -23.021 12.030 17.145 1.00 90.62 127 ARG A N 1
ATOM 951 C CA . ARG A 1 127 ? -22.201 12.124 15.914 1.00 90.62 127 ARG A CA 1
ATOM 952 C C . ARG A 1 127 ? -20.686 11.951 16.095 1.00 90.62 127 ARG A C 1
ATOM 954 O O . ARG A 1 127 ? -19.954 12.146 15.132 1.00 90.62 127 ARG A O 1
ATOM 961 N N . VAL A 1 128 ? -20.224 11.542 17.272 1.00 94.56 128 VAL A N 1
ATOM 962 C CA . VAL A 1 128 ? -18.822 11.183 17.522 1.00 94.56 128 VAL A CA 1
ATOM 963 C C . VAL A 1 128 ? -18.743 9.676 17.720 1.00 94.56 128 VAL A C 1
ATOM 965 O O . VAL A 1 128 ? -19.599 9.098 18.398 1.00 94.56 128 VAL A O 1
ATOM 968 N N . VAL A 1 129 ? -17.761 9.021 17.101 1.00 96.62 129 VAL A N 1
ATOM 969 C CA . VAL A 1 129 ? -17.537 7.590 17.334 1.00 96.62 129 VAL A CA 1
ATOM 970 C C . VAL A 1 129 ? -17.205 7.362 18.807 1.00 96.62 129 VAL A C 1
ATOM 972 O O . VAL A 1 129 ? -16.597 8.200 19.461 1.00 96.62 129 VAL A O 1
ATOM 975 N N . SER A 1 130 ? -17.685 6.250 19.349 1.00 97.19 130 SER A N 1
ATOM 976 C CA . SER A 1 130 ? -17.416 5.876 20.738 1.00 97.19 130 SER A CA 1
ATOM 977 C C . SER A 1 130 ? -16.701 4.537 20.833 1.00 97.19 130 SER A C 1
ATOM 979 O O . SER A 1 130 ? -15.800 4.361 21.649 1.00 97.19 130 SER A O 1
ATOM 981 N N . HIS A 1 131 ? -17.114 3.574 20.012 1.00 97.56 131 HIS A N 1
ATOM 982 C CA . HIS A 1 131 ? -16.519 2.251 19.963 1.00 97.56 131 HIS A CA 1
ATOM 983 C C . HIS A 1 131 ? -16.897 1.531 18.674 1.00 97.56 131 HIS A C 1
ATOM 985 O O . HIS A 1 131 ? -17.810 1.940 17.951 1.00 97.56 131 HIS A O 1
ATOM 991 N N . VAL A 1 132 ? -16.196 0.432 18.437 1.00 97.06 132 VAL A N 1
ATOM 992 C CA . VAL A 1 132 ? -16.469 -0.536 17.383 1.00 97.06 132 VAL A CA 1
ATOM 993 C C . VAL A 1 132 ? -16.840 -1.860 18.044 1.00 97.06 132 VAL A C 1
ATOM 995 O O . VAL A 1 132 ? -16.151 -2.314 18.964 1.00 97.06 132 VAL A O 1
ATOM 998 N N . GLU A 1 133 ? -17.938 -2.462 17.601 1.00 96.94 133 GLU A N 1
ATOM 999 C CA . GLU A 1 133 ? -18.304 -3.829 17.966 1.00 96.94 133 GLU A CA 1
ATOM 1000 C C . GLU A 1 133 ? -17.629 -4.789 16.987 1.00 96.94 133 GLU A C 1
ATOM 1002 O O . GLU A 1 133 ? -17.656 -4.587 15.768 1.00 96.94 133 GLU A O 1
ATOM 1007 N N . THR A 1 134 ? -16.973 -5.813 17.528 1.00 95.38 134 THR A N 1
ATOM 1008 C CA . THR A 1 134 ? -16.227 -6.790 16.741 1.00 95.38 134 THR A CA 1
ATOM 1009 C C . THR A 1 134 ? -16.536 -8.207 17.193 1.00 95.38 134 THR A C 1
ATOM 1011 O O . THR A 1 134 ? -16.949 -8.430 18.333 1.00 95.38 134 THR A O 1
ATOM 1014 N N . THR A 1 135 ? -16.188 -9.181 16.355 1.00 95.06 135 THR A N 1
ATOM 1015 C CA . THR A 1 135 ? -16.288 -10.613 16.685 1.00 95.06 135 THR A CA 1
ATOM 1016 C C . THR A 1 135 ? -15.433 -11.037 17.891 1.00 95.06 135 THR A C 1
ATOM 1018 O O . THR A 1 135 ? -15.583 -12.152 18.383 1.00 95.06 135 THR A O 1
ATOM 1021 N N . ALA A 1 136 ? -14.512 -10.185 18.357 1.00 95.00 136 ALA A N 1
ATOM 1022 C CA . ALA A 1 136 ? -13.661 -10.414 19.527 1.00 95.00 136 ALA A CA 1
ATOM 1023 C C . ALA A 1 136 ? -14.013 -9.501 20.719 1.00 95.00 136 ALA A C 1
ATOM 1025 O O . ALA A 1 136 ? -13.272 -9.448 21.701 1.00 95.00 136 ALA A O 1
ATOM 1026 N N . GLY A 1 137 ? -15.139 -8.787 20.644 1.00 95.81 137 GLY A N 1
ATOM 1027 C CA . GLY A 1 137 ? -15.605 -7.864 21.672 1.00 95.81 137 GLY A CA 1
ATOM 1028 C C . GLY A 1 137 ? -15.498 -6.394 21.270 1.00 95.81 137 GLY A C 1
ATOM 1029 O O . GLY A 1 137 ? -15.186 -6.034 20.135 1.00 95.81 137 GLY A O 1
ATOM 1030 N N . LYS A 1 138 ? -15.809 -5.523 22.226 1.00 97.56 138 LYS A N 1
ATOM 1031 C CA . LYS A 1 138 ? -15.868 -4.073 22.031 1.00 97.56 138 LYS A CA 1
ATOM 1032 C C . LYS A 1 138 ? -14.475 -3.443 22.112 1.00 97.56 138 LYS A C 1
ATOM 1034 O O . LYS A 1 138 ? -13.738 -3.704 23.061 1.00 97.56 138 LYS A O 1
ATOM 1039 N N . ILE A 1 139 ? -14.171 -2.534 21.185 1.00 97.25 139 ILE A N 1
ATOM 1040 C CA . ILE A 1 139 ? -12.963 -1.695 21.213 1.00 97.25 139 ILE A CA 1
ATOM 1041 C C . ILE A 1 139 ? -13.382 -0.225 21.274 1.00 97.25 139 ILE A C 1
ATOM 1043 O O . ILE A 1 139 ? -14.061 0.267 20.375 1.00 97.25 139 ILE A O 1
ATOM 1047 N N . GLU A 1 140 ? -12.999 0.479 22.340 1.00 97.56 140 GLU A N 1
ATOM 1048 C CA . GLU A 1 140 ? -13.241 1.922 22.476 1.00 97.56 140 GLU A CA 1
ATOM 1049 C C . GLU A 1 140 ? -12.265 2.721 21.610 1.00 97.56 140 GLU A C 1
ATOM 1051 O O . GLU A 1 140 ? -11.086 2.378 21.514 1.00 97.56 140 GLU A O 1
ATOM 1056 N N . CYS A 1 141 ? -12.761 3.770 20.952 1.00 95.69 141 CYS A N 1
ATOM 1057 C CA . CYS A 1 141 ? -11.942 4.612 20.085 1.00 95.69 141 CYS A CA 1
ATOM 1058 C C . CYS A 1 141 ? -12.527 6.020 19.956 1.00 95.69 141 CYS A C 1
ATOM 1060 O O . CYS A 1 141 ? -13.746 6.198 19.935 1.00 95.69 141 CYS A O 1
ATOM 1062 N N . GLU A 1 142 ? -11.642 7.006 19.827 1.00 96.06 142 GLU A N 1
ATOM 1063 C CA . GLU A 1 142 ? -11.995 8.405 19.542 1.00 96.06 142 GLU A CA 1
ATOM 1064 C C . GLU A 1 142 ? -12.118 8.671 18.037 1.00 96.06 142 GLU A C 1
ATOM 1066 O O . GLU A 1 142 ? -12.871 9.543 17.605 1.00 96.06 142 GLU A O 1
ATOM 1071 N N . TYR A 1 143 ? -11.399 7.884 17.232 1.00 95.88 143 TYR A N 1
ATOM 1072 C CA . TYR A 1 143 ? -11.375 7.974 15.780 1.00 95.88 143 TYR A CA 1
ATOM 1073 C C . TYR A 1 143 ? -11.528 6.591 15.162 1.00 95.88 143 TYR A C 1
ATOM 1075 O O . TYR A 1 143 ? -10.947 5.612 15.629 1.00 95.88 143 TYR A O 1
ATOM 1083 N N . PHE A 1 144 ? -12.279 6.537 14.066 1.00 95.31 144 PHE A N 1
ATOM 1084 C CA . PHE A 1 144 ? -12.438 5.349 13.244 1.00 95.31 144 PHE A CA 1
ATOM 1085 C C . PHE A 1 144 ? -12.134 5.706 11.791 1.00 95.31 144 PHE A C 1
ATOM 1087 O O . PHE A 1 144 ? -12.728 6.634 11.240 1.00 95.31 144 PHE A O 1
ATOM 1094 N N . VAL A 1 145 ? -11.218 4.963 11.173 1.00 95.81 145 VAL A N 1
ATOM 1095 C CA . VAL A 1 145 ? -10.841 5.128 9.766 1.00 95.81 145 VAL A CA 1
ATOM 1096 C C . VAL A 1 145 ? -11.186 3.841 9.031 1.00 95.81 145 VAL A C 1
ATOM 1098 O O . VAL A 1 145 ? -10.708 2.765 9.384 1.00 95.81 145 VAL A O 1
ATOM 1101 N N . ASN A 1 146 ? -12.030 3.945 8.007 1.00 93.25 146 ASN A N 1
ATOM 1102 C CA . ASN A 1 146 ? -12.410 2.793 7.203 1.00 93.25 146 ASN A CA 1
ATOM 1103 C C . ASN A 1 146 ? -11.399 2.566 6.070 1.00 93.25 146 ASN A C 1
ATOM 1105 O O . ASN A 1 146 ? -11.443 3.253 5.052 1.00 93.25 146 ASN A O 1
ATOM 1109 N N . CYS A 1 147 ? -10.547 1.555 6.238 1.00 93.69 147 CYS A N 1
ATOM 1110 C CA . CYS A 1 147 ? -9.605 1.076 5.222 1.00 93.69 147 CYS A CA 1
ATOM 1111 C C . CYS A 1 147 ? -9.958 -0.340 4.722 1.00 93.69 147 CYS A C 1
ATOM 1113 O O . CYS A 1 147 ? -9.071 -1.093 4.330 1.00 93.69 147 CYS A O 1
ATOM 1115 N N . ALA A 1 148 ? -11.237 -0.739 4.753 1.00 90.31 148 ALA A N 1
ATOM 1116 C CA . ALA A 1 148 ? -11.661 -2.117 4.470 1.00 90.31 148 ALA A CA 1
ATOM 1117 C C . ALA A 1 148 ? -11.639 -2.510 2.976 1.00 90.31 148 ALA A C 1
ATOM 1119 O O . ALA A 1 148 ? -11.983 -3.641 2.634 1.00 90.31 148 ALA A O 1
ATOM 1120 N N . GLY A 1 149 ? -11.246 -1.600 2.078 1.00 88.62 149 GLY A N 1
ATOM 1121 C CA . GLY A 1 149 ? -11.242 -1.844 0.636 1.00 88.62 149 GLY A CA 1
ATOM 1122 C C . GLY A 1 149 ? -12.628 -2.229 0.105 1.00 88.62 149 GLY A C 1
ATOM 1123 O O . GLY A 1 149 ? -13.654 -1.727 0.569 1.00 88.62 149 GLY A O 1
ATOM 1124 N N . MET A 1 150 ? -12.667 -3.125 -0.884 1.00 84.25 150 MET A N 1
ATOM 1125 C CA . MET A 1 150 ? -13.924 -3.651 -1.412 1.00 84.25 150 MET A CA 1
ATOM 1126 C C . MET A 1 150 ? -14.434 -4.803 -0.539 1.00 84.25 150 MET A C 1
ATOM 1128 O O . MET A 1 150 ? -14.016 -5.949 -0.680 1.00 84.25 150 MET A O 1
ATOM 1132 N N . VAL A 1 151 ? -15.389 -4.495 0.332 1.00 74.00 151 VAL A N 1
ATOM 1133 C CA . VAL A 1 151 ? -16.162 -5.468 1.115 1.00 74.00 151 VAL A CA 1
ATOM 1134 C C . VAL A 1 151 ? -17.655 -5.178 0.957 1.00 74.00 151 VAL A C 1
ATOM 1136 O O . VAL A 1 151 ? -18.046 -4.038 0.691 1.00 74.00 151 VAL A O 1
ATOM 1139 N N . ARG A 1 152 ? -18.520 -6.197 1.103 1.00 47.16 152 ARG A N 1
ATOM 1140 C CA . ARG A 1 152 ? -19.972 -5.957 1.211 1.00 47.16 152 ARG A CA 1
ATOM 1141 C C . ARG A 1 152 ? -20.187 -4.983 2.373 1.00 47.16 152 ARG A C 1
ATOM 1143 O O . ARG A 1 152 ? -19.707 -5.250 3.471 1.00 47.16 152 ARG A O 1
ATOM 1150 N N . LYS A 1 153 ? -20.875 -3.862 2.124 1.00 47.16 153 LYS A N 1
ATOM 1151 C CA . LYS A 1 153 ? -21.219 -2.891 3.172 1.00 47.16 153 LYS A CA 1
ATOM 1152 C C . LYS A 1 153 ? -21.899 -3.630 4.328 1.00 47.16 153 LYS A C 1
ATOM 1154 O O . LYS A 1 153 ? -22.848 -4.373 4.082 1.00 47.16 153 LYS A O 1
ATOM 1159 N N . CYS A 1 154 ? -21.426 -3.413 5.553 1.00 43.41 154 CYS A N 1
ATOM 1160 C CA . CYS A 1 154 ? -22.260 -3.653 6.725 1.00 43.41 154 CYS A CA 1
ATOM 1161 C C . CYS A 1 154 ? -23.449 -2.688 6.603 1.00 43.41 154 CYS A C 1
ATOM 1163 O O . CYS A 1 154 ? -23.235 -1.480 6.458 1.00 43.41 154 CYS A O 1
ATOM 1165 N N . GLN A 1 155 ? -24.658 -3.241 6.495 1.00 33.84 155 GLN A N 1
ATOM 1166 C CA . GLN A 1 155 ? -25.909 -2.485 6.572 1.00 33.84 155 GLN A CA 1
ATOM 1167 C C . GLN A 1 155 ? -26.291 -2.289 8.030 1.00 33.84 155 GLN A C 1
ATOM 1169 O O . GLN A 1 155 ? -26.070 -3.244 8.806 1.00 33.84 155 GLN A O 1
#

Foldseek 3Di:
DDPQFQDFCSPPLQVDQFWQDQDDPDDVSNVVSVVVLVVLVVCVVVVQPKDWAFQDDDADKDWAALVVVCVVPVPDDRPPPRTDIDGRSTTGIRSSSVRVSVVVVVVVVPDDDDGPKDFQDFDDDPNFTAWTQIPVGIDGDRDDDDPPPDDDDND

Organism: Magallana gigas (NCBI:txid29159)

Radius of gyration: 20.78 Å; chains: 1; bounding box: 43×37×58 Å

pLDDT: mean 87.97, std 13.04, range [32.53, 97.88]

Sequence (155 aa):
MSLVCFRLTGGTTWHAAGLITQARDDLPTSKLMQYSRKLYEDLEADGQNLCMLSKAAGNESHIITPQEAKSLCPLLKVDDLEGALWIPGDGALTAPDVALTFASLAKEMGAKIFERVGVESVVAKRRVVSHVETTAGKIECEYFVNCAGMVRKCQ

Secondary structure (DSSP, 8-state):
------STTTTTTTT---EE----SSHHHHHHHHHHHHHHHHHHHTT-S---EES------EEE-HHHHHHH-TT---TT---EEE-TT-EE--HHHHHHHHHHHHHHTT----TT--EEEEEEETTEEEEEEETTEEEE-S-------S-PPP-

InterPro domains:
  IPR006076 FAD dependent oxidoreductase [PF01266] (56-150)
  IPR036188 FAD/NAD(P)-binding domain superfamily [G3DSA:3.50.50.60] (8-49)
  IPR036188 FAD/NAD(P)-binding domain superfamily [G3DSA:3.50.50.60] (90-150)
  IPR036188 FAD/NAD(P)-binding domain superfamily [SSF51905] (9-150)